Protein AF-A0A9E1B2B5-F1 (afdb_monomer)

Foldseek 3Di:
DVVVLVVVVVCCVVPAQDKDKDKDFPVPVVVVVVVVVVQKDFDDDWDWDQDPVGITTITIIIHGGDD

Sequence (67 aa):
MVQLNLEIVLSQRLYPGKPMYLEVRTWNTRAVRCYEKAGFRVVGEPVKRVTHSGEGTFYHMVRQAQG

Secondary structure (DSSP, 8-state):
-HHHHHHHHHHHHHSTTPPEEEEEETT-HHHHHHHHHTT-EE-SSPEEEEETTEEEEEEEEEEPPP-

pLDDT: mean 92.77, std 8.77, range [56.53, 98.56]

Structure (mmCIF, N/CA/C/O backbone):
data_AF-A0A9E1B2B5-F1
#
_entry.id   AF-A0A9E1B2B5-F1
#
loop_
_atom_site.group_PDB
_atom_site.id
_atom_site.type_symbol
_atom_site.label_atom_id
_atom_site.label_alt_id
_atom_site.label_comp_id
_atom_site.label_asym_id
_atom_site.label_entity_id
_atom_site.label_seq_id
_atom_site.pdbx_PDB_ins_code
_atom_site.Cartn_x
_atom_site.Cartn_y
_atom_site.Cartn_z
_atom_site.occupancy
_atom_site.B_iso_or_equiv
_atom_site.auth_seq_id
_atom_site.auth_comp_id
_atom_site.auth_asym_id
_atom_site.au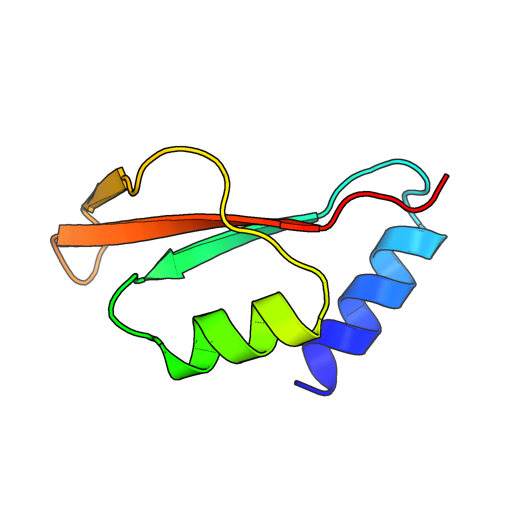th_atom_id
_atom_site.pdbx_PDB_model_num
ATOM 1 N N . MET A 1 1 ? 5.789 -12.203 9.198 1.00 61.72 1 MET A N 1
ATOM 2 C CA . MET A 1 1 ? 4.337 -11.946 9.347 1.00 61.72 1 MET A CA 1
ATOM 3 C C . MET A 1 1 ? 3.958 -11.666 10.798 1.00 61.72 1 MET A C 1
ATOM 5 O O . MET A 1 1 ? 3.260 -10.692 11.015 1.00 61.72 1 MET A O 1
ATOM 9 N N . VAL A 1 2 ? 4.458 -12.435 11.780 1.00 60.09 2 VAL A N 1
ATOM 10 C CA . VAL A 1 2 ? 4.186 -12.200 13.219 1.00 60.09 2 VAL A CA 1
ATOM 11 C C . VAL A 1 2 ? 4.495 -10.758 13.655 1.00 60.09 2 VAL A C 1
ATOM 13 O O . VAL A 1 2 ? 3.659 -10.131 14.292 1.00 60.09 2 VAL A O 1
ATOM 16 N N . GLN A 1 3 ? 5.633 -10.198 13.229 1.00 75.56 3 GLN A N 1
ATOM 17 C CA . GLN A 1 3 ? 6.023 -8.829 13.591 1.00 75.56 3 GLN A CA 1
ATOM 18 C C . GLN A 1 3 ? 5.085 -7.743 13.025 1.00 75.56 3 GLN A C 1
ATOM 20 O O . GLN A 1 3 ? 4.705 -6.832 13.751 1.00 75.56 3 GLN A O 1
ATOM 25 N N . LEU A 1 4 ? 4.615 -7.896 11.779 1.00 83.69 4 LEU A N 1
ATOM 26 C CA . LEU A 1 4 ? 3.681 -6.951 11.149 1.00 83.69 4 LEU A CA 1
ATOM 27 C C . LEU A 1 4 ? 2.343 -6.872 11.903 1.00 83.69 4 LEU A C 1
ATOM 29 O O . LEU A 1 4 ? 1.773 -5.796 12.044 1.00 83.69 4 LEU A O 1
ATOM 33 N N . ASN A 1 5 ? 1.840 -8.000 12.408 1.00 85.75 5 ASN A N 1
ATOM 34 C CA . ASN A 1 5 ? 0.574 -8.012 13.143 1.00 85.75 5 ASN A CA 1
ATOM 35 C C . ASN A 1 5 ? 0.671 -7.231 14.460 1.00 85.75 5 ASN A C 1
ATOM 37 O O . ASN A 1 5 ? -0.267 -6.520 14.811 1.00 85.75 5 ASN A O 1
ATOM 41 N N . LEU A 1 6 ? 1.802 -7.326 15.166 1.00 90.06 6 LEU A N 1
ATOM 42 C CA . LEU A 1 6 ? 2.029 -6.539 16.378 1.00 90.06 6 LEU A CA 1
ATOM 43 C C . LEU A 1 6 ? 2.086 -5.038 16.062 1.00 90.06 6 LEU A C 1
ATOM 45 O O . LEU A 1 6 ? 1.448 -4.246 16.751 1.00 90.06 6 LEU A O 1
ATOM 49 N N . GLU A 1 7 ? 2.794 -4.651 15.000 1.00 91.31 7 GLU A N 1
ATOM 50 C CA . GLU A 1 7 ? 2.871 -3.253 14.555 1.00 91.31 7 GLU A CA 1
ATOM 51 C C . GLU A 1 7 ? 1.491 -2.689 14.194 1.00 91.31 7 GLU A C 1
ATOM 53 O O . GLU A 1 7 ? 1.173 -1.563 14.572 1.00 91.31 7 GLU A O 1
ATOM 58 N N . ILE A 1 8 ? 0.637 -3.483 13.538 1.00 92.25 8 ILE A N 1
ATOM 59 C CA . ILE A 1 8 ? -0.750 -3.105 13.238 1.00 92.25 8 ILE A CA 1
ATOM 60 C C . ILE A 1 8 ? -1.541 -2.845 14.522 1.00 92.25 8 ILE A C 1
ATOM 62 O O . ILE A 1 8 ? -2.190 -1.805 14.641 1.00 92.25 8 ILE A O 1
ATOM 66 N N . VAL A 1 9 ? -1.472 -3.762 15.491 1.00 92.69 9 VAL A N 1
ATOM 67 C CA . VAL A 1 9 ? -2.190 -3.629 16.768 1.00 92.69 9 VAL A CA 1
ATOM 68 C C . VAL A 1 9 ? -1.720 -2.388 17.530 1.00 92.69 9 VAL A C 1
ATOM 70 O O . VAL A 1 9 ? -2.540 -1.617 18.030 1.00 92.69 9 VAL A O 1
ATOM 73 N N . LEU A 1 10 ? -0.407 -2.155 17.592 1.00 93.56 10 LEU A N 1
ATOM 74 C CA . LEU A 1 10 ? 0.157 -0.975 18.248 1.00 93.56 10 LEU A CA 1
ATOM 75 C C . LEU A 1 10 ? -0.232 0.316 17.527 1.00 93.56 10 LEU A C 1
ATOM 77 O O . LEU A 1 10 ? -0.624 1.276 18.184 1.00 93.56 10 LEU A O 1
ATOM 81 N N . SER A 1 11 ? -0.175 0.336 16.194 1.00 93.19 11 SER A N 1
ATOM 82 C CA . SER A 1 11 ? -0.570 1.495 15.393 1.00 93.19 11 SER A CA 1
ATOM 83 C C . SER A 1 11 ? -2.034 1.864 15.630 1.00 93.19 11 SER A C 1
ATOM 85 O O . SER A 1 11 ? -2.316 3.028 15.901 1.00 93.19 11 SER A O 1
ATOM 87 N N . GLN A 1 12 ? -2.944 0.885 15.622 1.00 92.06 12 GLN A N 1
ATOM 88 C CA . GLN A 1 12 ? -4.363 1.117 15.904 1.00 92.06 12 GLN A CA 1
ATOM 89 C C . GLN A 1 12 ? -4.599 1.638 17.326 1.00 92.06 12 GLN A C 1
ATOM 91 O O . GLN A 1 12 ? -5.443 2.507 17.525 1.00 92.06 12 GLN A O 1
ATOM 96 N N . ARG A 1 13 ? -3.848 1.133 18.313 1.00 93.69 13 ARG A N 1
ATOM 97 C CA . ARG A 1 13 ? -3.985 1.544 19.716 1.00 93.69 13 ARG A CA 1
ATOM 98 C C . ARG A 1 13 ? -3.427 2.941 19.987 1.00 93.69 13 ARG A C 1
ATOM 100 O O . ARG A 1 13 ? -4.028 3.695 20.743 1.00 93.69 13 ARG A O 1
ATOM 107 N N . LEU A 1 14 ? -2.258 3.258 19.435 1.00 95.12 14 LEU A N 1
ATOM 108 C CA . LEU A 1 14 ? -1.549 4.514 19.703 1.00 95.12 14 LEU A CA 1
ATOM 109 C C . LEU A 1 14 ? -2.024 5.656 18.802 1.00 95.12 14 LEU A C 1
ATOM 111 O O . LEU A 1 14 ? -1.954 6.819 19.194 1.00 95.12 14 LEU A O 1
ATOM 115 N N . TYR A 1 15 ? -2.508 5.330 17.604 1.00 93.62 15 TYR A N 1
ATOM 116 C CA . TYR A 1 15 ? -2.933 6.293 16.595 1.00 93.62 15 TYR A CA 1
ATOM 117 C C . TYR A 1 15 ? -4.261 5.874 15.951 1.00 93.62 15 TYR A C 1
ATOM 119 O O . TYR A 1 15 ? -4.314 5.641 14.737 1.00 93.62 15 TYR A O 1
ATOM 127 N N . PRO A 1 16 ? -5.346 5.779 16.740 1.00 90.88 16 PRO A N 1
ATOM 128 C CA . PRO A 1 16 ? -6.662 5.472 16.198 1.00 90.88 16 PRO A CA 1
ATOM 129 C C . PRO A 1 16 ? -7.026 6.481 15.100 1.00 90.88 16 PRO A C 1
ATOM 131 O O . PRO A 1 16 ? -6.731 7.673 15.202 1.00 90.88 16 PRO A O 1
ATOM 134 N N . GLY A 1 17 ? -7.607 5.992 14.005 1.00 91.19 17 GLY A N 1
ATOM 135 C CA . GLY A 1 17 ? -7.949 6.812 12.839 1.00 91.19 17 GLY A CA 1
ATOM 136 C C . GLY A 1 17 ? -6.806 7.077 11.848 1.00 91.19 17 GLY A C 1
ATOM 137 O O . GLY A 1 17 ? -7.083 7.540 10.742 1.00 91.19 17 GLY A O 1
ATOM 138 N N . LYS A 1 18 ? -5.540 6.751 12.162 1.00 94.12 18 LYS A N 1
ATOM 139 C CA . LYS A 1 18 ? -4.439 6.899 11.192 1.00 94.12 18 LYS A CA 1
ATOM 140 C C . LYS A 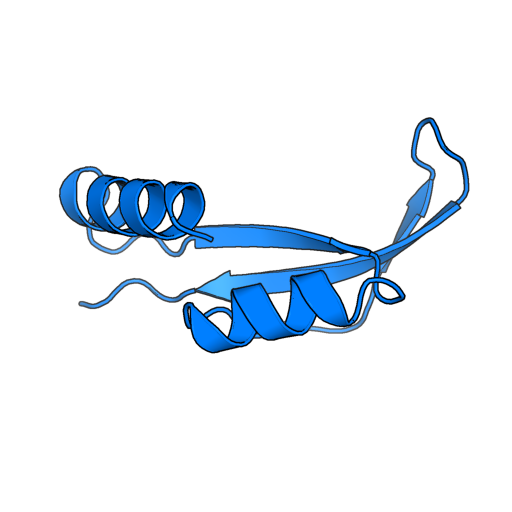1 18 ? -4.250 5.634 10.344 1.00 94.12 18 LYS A C 1
ATOM 142 O O . LYS A 1 18 ? -4.018 4.562 10.905 1.00 94.12 18 LYS A O 1
ATOM 147 N N . PRO A 1 19 ? -4.317 5.726 9.004 1.00 95.25 19 PRO A N 1
ATOM 148 C CA . PRO A 1 19 ? -4.003 4.596 8.142 1.00 95.25 19 PRO A CA 1
ATOM 149 C C . PRO A 1 19 ? -2.503 4.275 8.192 1.00 95.25 19 PRO A C 1
ATOM 151 O O . PRO A 1 19 ? -1.667 5.158 8.386 1.00 95.25 19 PRO A O 1
ATOM 154 N N . MET A 1 20 ? -2.157 3.008 7.972 1.00 96.25 20 MET A N 1
ATOM 155 C CA . MET A 1 20 ? -0.765 2.581 7.812 1.00 96.25 20 MET A CA 1
ATOM 156 C C . MET A 1 20 ? -0.386 2.560 6.335 1.00 96.25 20 MET A C 1
ATOM 158 O O . MET A 1 20 ? -1.194 2.162 5.495 1.00 96.25 20 MET A O 1
ATOM 162 N N . TYR A 1 21 ? 0.858 2.926 6.035 1.00 96.62 21 TYR A N 1
ATOM 163 C CA . TYR A 1 21 ? 1.408 2.997 4.684 1.00 96.62 21 TYR A CA 1
ATOM 164 C C . TYR A 1 21 ? 2.733 2.242 4.593 1.00 96.62 21 TYR A C 1
ATOM 166 O O . TYR A 1 21 ? 3.546 2.301 5.516 1.00 96.62 21 TYR A O 1
ATOM 174 N N . LEU A 1 22 ? 2.964 1.574 3.464 1.00 96.69 22 LEU A N 1
ATOM 175 C CA . LEU A 1 22 ? 4.262 1.012 3.106 1.00 96.69 22 LEU A CA 1
ATOM 176 C C . LEU A 1 22 ? 4.482 1.036 1.592 1.00 96.69 22 LEU A C 1
ATOM 178 O O . LEU A 1 22 ? 3.531 1.053 0.809 1.00 96.69 22 LEU A O 1
ATOM 182 N N . GLU A 1 23 ? 5.750 0.970 1.192 1.00 96.81 23 GLU A N 1
ATOM 183 C CA . GLU A 1 23 ? 6.160 0.725 -0.191 1.00 96.81 23 GLU A CA 1
ATOM 184 C C . GLU A 1 23 ? 6.726 -0.692 -0.317 1.00 96.81 23 GLU A C 1
ATOM 186 O O . GLU A 1 23 ? 7.520 -1.139 0.513 1.00 96.81 23 GLU A O 1
ATOM 191 N N . VAL A 1 24 ? 6.345 -1.410 -1.373 1.00 96.88 24 VAL A N 1
ATOM 192 C CA . VAL A 1 24 ? 6.862 -2.756 -1.657 1.00 96.88 24 VAL A CA 1
ATOM 193 C C . VAL A 1 24 ? 7.234 -2.878 -3.126 1.00 96.88 24 VAL A C 1
ATOM 195 O O . VAL A 1 24 ? 6.492 -2.441 -4.002 1.00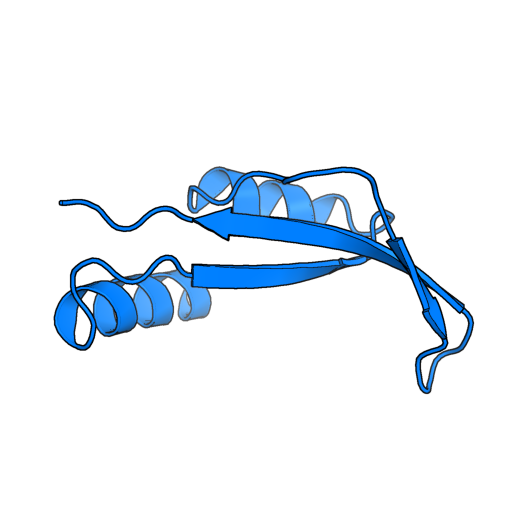 96.88 24 VAL A O 1
ATOM 198 N N . ARG A 1 25 ? 8.393 -3.481 -3.421 1.00 97.06 25 ARG A N 1
ATOM 199 C CA . ARG A 1 25 ? 8.812 -3.741 -4.806 1.00 97.06 25 ARG A CA 1
ATOM 200 C C . ARG A 1 25 ? 7.794 -4.648 -5.499 1.00 97.06 25 ARG A C 1
ATOM 202 O O . ARG A 1 25 ? 7.460 -5.704 -4.963 1.00 97.06 25 ARG A O 1
ATOM 209 N N . THR A 1 26 ? 7.352 -4.267 -6.698 1.00 97.69 26 THR A N 1
ATOM 210 C CA . THR A 1 26 ? 6.259 -4.955 -7.415 1.00 97.69 26 THR A CA 1
ATOM 211 C C . THR A 1 26 ? 6.573 -6.416 -7.726 1.00 97.69 26 THR A C 1
ATOM 213 O O . THR A 1 26 ? 5.680 -7.261 -7.708 1.00 97.69 26 THR A O 1
ATOM 216 N N . TRP A 1 27 ? 7.850 -6.743 -7.942 1.00 96.62 27 TRP A N 1
ATOM 217 C CA . TRP A 1 27 ? 8.292 -8.111 -8.211 1.00 96.62 27 TRP A CA 1
ATOM 218 C C . TRP A 1 27 ? 8.235 -9.022 -6.977 1.00 96.62 27 TRP A C 1
ATOM 220 O O . TRP A 1 27 ? 8.237 -10.244 -7.116 1.00 96.62 27 TRP A O 1
ATOM 230 N N . ASN A 1 28 ? 8.168 -8.470 -5.759 1.00 96.50 28 ASN A N 1
ATOM 231 C CA . ASN A 1 28 ? 8.116 -9.267 -4.536 1.00 96.50 28 ASN A CA 1
ATOM 232 C C . ASN A 1 28 ? 6.676 -9.703 -4.232 1.00 96.50 28 ASN A C 1
ATOM 234 O O . ASN A 1 28 ? 6.075 -9.322 -3.225 1.00 96.50 28 ASN A O 1
ATOM 238 N N . THR A 1 29 ? 6.120 -10.541 -5.107 1.00 97.12 29 THR A N 1
ATOM 239 C CA . THR A 1 29 ? 4.737 -11.028 -5.018 1.00 97.12 29 THR A CA 1
ATOM 240 C C . THR A 1 29 ? 4.445 -11.713 -3.681 1.00 97.12 29 THR A C 1
ATOM 242 O O . THR A 1 29 ? 3.325 -11.647 -3.177 1.00 97.12 29 THR A O 1
ATOM 245 N N . ARG A 1 30 ? 5.452 -12.345 -3.061 1.00 97.25 30 ARG A N 1
ATOM 246 C CA . ARG A 1 30 ? 5.316 -12.953 -1.731 1.00 97.25 30 ARG A CA 1
ATOM 247 C C . ARG A 1 30 ? 5.020 -11.901 -0.663 1.00 97.25 30 ARG A C 1
ATOM 249 O O . ARG A 1 30 ? 4.100 -12.100 0.125 1.00 97.25 30 ARG A O 1
ATOM 256 N N . ALA A 1 31 ? 5.782 -10.809 -0.627 1.00 96.00 31 ALA A N 1
ATOM 257 C CA . ALA A 1 31 ? 5.555 -9.727 0.326 1.00 96.00 31 ALA A CA 1
ATOM 258 C C . ALA A 1 31 ? 4.213 -9.033 0.066 1.00 96.00 31 ALA A C 1
ATOM 260 O O . ALA A 1 31 ? 3.436 -8.877 1.003 1.00 96.00 31 ALA A O 1
ATOM 261 N N . VAL A 1 32 ? 3.899 -8.728 -1.200 1.00 97.31 32 VAL A N 1
ATOM 262 C CA . VAL A 1 32 ? 2.610 -8.135 -1.603 1.00 97.31 32 VAL 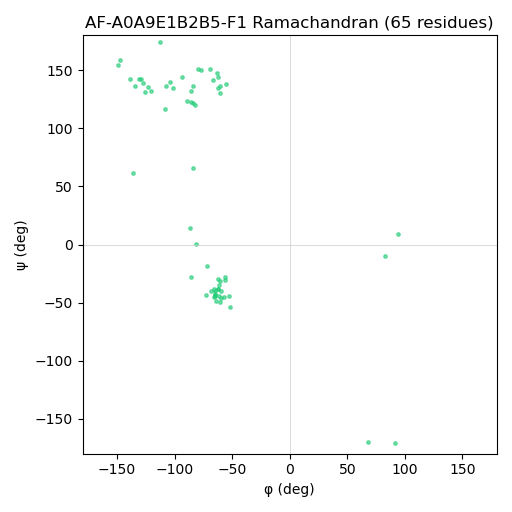A CA 1
ATOM 263 C C . VAL A 1 32 ? 1.439 -8.951 -1.049 1.00 97.31 32 VAL A C 1
ATOM 265 O O . VAL A 1 32 ? 0.632 -8.422 -0.289 1.00 97.31 32 VAL A O 1
ATOM 268 N N . ARG A 1 33 ? 1.408 -10.267 -1.302 1.00 97.19 33 ARG A N 1
ATOM 269 C CA . ARG A 1 33 ? 0.342 -11.154 -0.801 1.00 97.19 33 ARG A CA 1
ATOM 270 C C . ARG A 1 33 ? 0.264 -11.208 0.726 1.00 97.19 33 ARG A C 1
ATOM 272 O O . ARG A 1 33 ? -0.822 -11.354 1.283 1.00 97.19 33 ARG A O 1
ATOM 279 N N . CYS A 1 34 ? 1.397 -11.125 1.425 1.00 96.00 34 CYS A N 1
ATOM 280 C CA . CYS A 1 34 ? 1.406 -11.054 2.888 1.00 96.00 34 CYS A CA 1
ATOM 281 C C . CYS A 1 34 ? 0.757 -9.759 3.393 1.00 96.00 34 CYS A C 1
ATOM 283 O O . CYS A 1 34 ? -0.027 -9.809 4.338 1.00 96.00 34 CYS A O 1
ATOM 285 N N . TYR A 1 35 ? 1.052 -8.620 2.762 1.00 96.75 35 TYR A N 1
ATOM 286 C CA . TYR A 1 35 ? 0.454 -7.336 3.125 1.00 96.75 35 TYR A CA 1
ATOM 287 C C . TYR A 1 35 ? -1.039 -7.287 2.787 1.00 96.75 35 TYR A C 1
ATOM 289 O O . TYR A 1 35 ? -1.831 -6.838 3.614 1.00 96.75 35 TYR A O 1
ATOM 297 N N . GLU A 1 36 ? -1.452 -7.837 1.643 1.00 97.06 36 GLU A N 1
ATOM 298 C CA . GLU A 1 36 ? -2.871 -7.974 1.285 1.00 97.06 36 GLU A C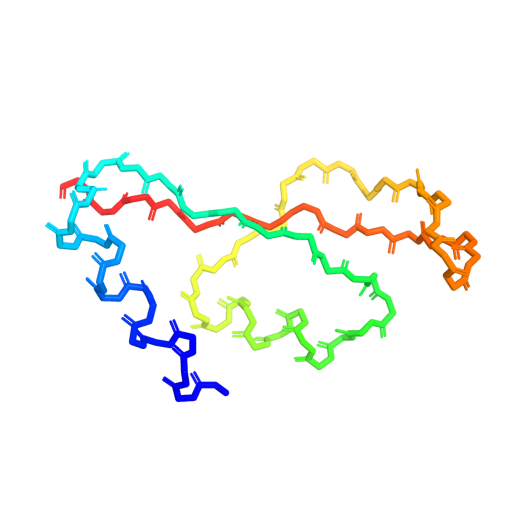A 1
ATOM 299 C C . GLU A 1 36 ? -3.653 -8.772 2.331 1.00 97.06 36 GLU A C 1
ATOM 301 O O . GLU A 1 36 ? -4.715 -8.339 2.780 1.00 97.06 36 GLU A O 1
ATOM 306 N N . LYS A 1 37 ? -3.102 -9.905 2.789 1.00 95.62 37 LYS A N 1
ATOM 307 C CA . LYS A 1 37 ? -3.696 -10.709 3.871 1.00 95.62 37 LYS A CA 1
ATOM 308 C C . LYS A 1 37 ? -3.783 -9.957 5.200 1.00 95.62 37 LYS A C 1
ATOM 310 O O . LYS A 1 37 ? -4.688 -10.224 5.981 1.00 95.62 37 LYS A O 1
ATOM 315 N N . ALA A 1 38 ? -2.869 -9.022 5.453 1.00 94.19 38 ALA A N 1
ATOM 316 C CA . ALA A 1 38 ? -2.886 -8.160 6.634 1.00 94.19 38 ALA A CA 1
ATOM 317 C C . ALA A 1 38 ? -3.845 -6.953 6.501 1.00 94.19 38 ALA A C 1
ATO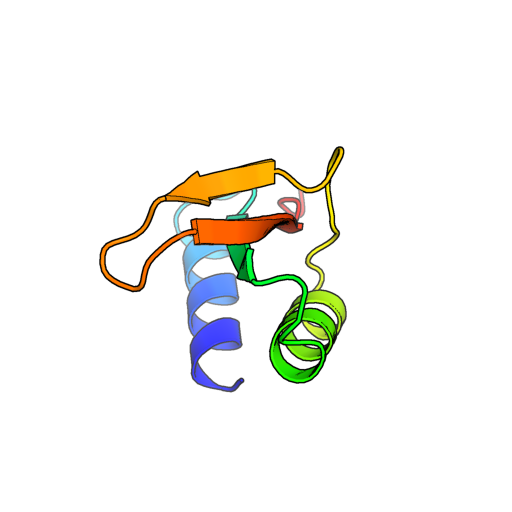M 319 O O . ALA A 1 38 ? -3.967 -6.147 7.429 1.00 94.19 38 ALA A O 1
ATOM 320 N N . GLY A 1 39 ? -4.545 -6.827 5.368 1.00 95.69 39 GLY A N 1
ATOM 321 C CA . GLY A 1 39 ? -5.541 -5.785 5.112 1.00 95.69 39 GLY A CA 1
ATOM 322 C C . GLY A 1 39 ? -5.004 -4.551 4.386 1.00 95.69 39 GLY A C 1
ATOM 323 O O . GLY A 1 39 ? -5.729 -3.565 4.269 1.00 95.69 39 GLY A O 1
ATOM 324 N N . PHE A 1 40 ? -3.765 -4.583 3.893 1.00 97.25 40 PHE A N 1
ATOM 325 C CA . PHE A 1 40 ? -3.257 -3.532 3.016 1.00 97.25 40 PHE A CA 1
ATOM 326 C C . PHE A 1 40 ? -3.809 -3.690 1.594 1.00 97.25 40 PHE A C 1
ATOM 328 O O . PHE A 1 40 ? -4.060 -4.799 1.125 1.00 97.25 40 PHE A O 1
ATOM 335 N N . ARG A 1 41 ? -3.961 -2.579 0.875 1.00 98.12 41 ARG A N 1
ATOM 336 C CA . ARG A 1 41 ? -4.366 -2.541 -0.535 1.00 98.12 41 ARG A CA 1
ATOM 337 C C . ARG A 1 41 ? -3.420 -1.653 -1.321 1.00 98.12 41 ARG A C 1
ATOM 339 O O . ARG A 1 41 ? -3.003 -0.623 -0.800 1.00 98.12 41 ARG A O 1
ATOM 346 N N . VAL A 1 42 ? -3.104 -2.045 -2.553 1.00 98.12 42 VAL A N 1
ATOM 347 C CA . VAL A 1 42 ? -2.394 -1.166 -3.489 1.00 98.12 42 VAL A CA 1
ATOM 348 C C . VAL A 1 42 ? -3.260 0.065 -3.759 1.00 98.12 42 VAL A C 1
ATOM 350 O O . VAL A 1 42 ? -4.467 -0.066 -3.962 1.00 98.12 42 VAL A O 1
ATOM 353 N N . VAL A 1 43 ? -2.652 1.247 -3.737 1.00 97.81 43 VAL A N 1
ATOM 354 C CA . VAL A 1 43 ? -3.308 2.518 -4.051 1.00 97.81 43 VAL A CA 1
ATOM 355 C C . VAL A 1 43 ? -2.539 3.247 -5.147 1.00 97.81 43 VAL A C 1
ATOM 357 O O . VAL A 1 43 ? -1.323 3.408 -5.060 1.00 97.81 43 VAL A O 1
ATOM 360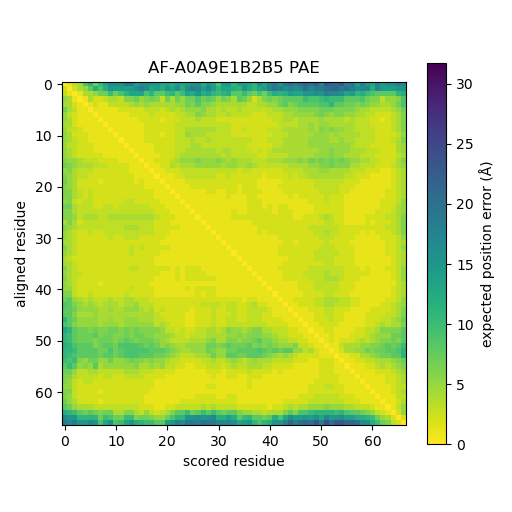 N N . GLY A 1 44 ? -3.267 3.708 -6.165 1.00 97.00 44 GLY A N 1
ATOM 361 C CA . GLY A 1 44 ? -2.684 4.381 -7.323 1.00 97.00 44 GLY A CA 1
ATOM 362 C C . GLY A 1 44 ? -1.831 3.469 -8.209 1.00 97.00 44 GLY A C 1
ATOM 363 O O . GLY A 1 44 ? -1.817 2.246 -8.061 1.00 97.00 44 GLY A O 1
ATOM 364 N N . GLU A 1 45 ? -1.129 4.100 -9.147 1.00 98.00 45 GLU A N 1
ATOM 365 C CA . GLU A 1 45 ? -0.246 3.420 -10.094 1.00 98.00 45 GLU A CA 1
ATOM 366 C C . GLU A 1 45 ? 1.117 3.079 -9.468 1.00 98.00 45 GLU A C 1
ATOM 368 O O . GLU A 1 45 ? 1.598 3.806 -8.590 1.00 98.00 45 GLU A O 1
ATOM 373 N N . PRO A 1 46 ? 1.788 2.005 -9.925 1.00 97.50 46 PRO A N 1
ATOM 374 C CA . PRO A 1 46 ? 3.141 1.694 -9.489 1.00 97.50 46 PRO A CA 1
ATOM 375 C C . PRO A 1 46 ? 4.113 2.823 -9.832 1.00 97.50 46 PRO A C 1
ATOM 377 O O . PRO A 1 46 ? 4.132 3.328 -10.955 1.00 97.50 46 PRO A O 1
ATOM 380 N N . VAL A 1 47 ? 4.983 3.174 -8.888 1.00 97.50 47 VAL A N 1
ATOM 381 C CA . VAL A 1 47 ? 5.956 4.257 -9.073 1.00 97.50 47 VAL A CA 1
ATOM 382 C C . VAL A 1 47 ? 7.351 3.710 -9.329 1.00 97.50 47 VAL A C 1
ATOM 384 O O . VAL A 1 47 ? 7.784 2.745 -8.693 1.00 97.50 47 VAL A O 1
ATOM 387 N N . LYS A 1 48 ? 8.088 4.344 -10.243 1.00 97.56 48 LYS A N 1
ATOM 388 C CA . LYS A 1 48 ? 9.521 4.092 -10.413 1.00 97.56 48 LYS A CA 1
ATOM 389 C C . LYS A 1 48 ? 10.316 4.953 -9.439 1.00 97.56 48 LYS A C 1
ATOM 391 O O . LYS A 1 48 ? 10.085 6.155 -9.341 1.00 97.56 48 LYS A O 1
ATOM 396 N N . ARG A 1 49 ? 11.270 4.346 -8.737 1.00 95.06 49 ARG A N 1
ATOM 397 C CA . ARG A 1 49 ? 12.200 5.045 -7.845 1.00 95.06 49 ARG A CA 1
ATOM 398 C C . ARG A 1 49 ? 13.603 4.480 -7.983 1.00 95.06 49 ARG A C 1
ATOM 400 O O . ARG A 1 49 ? 13.784 3.266 -8.066 1.00 95.06 49 ARG A O 1
ATOM 407 N N . VAL A 1 50 ? 14.594 5.362 -7.923 1.00 95.25 50 VAL A N 1
ATOM 408 C CA . VAL A 1 50 ? 15.993 4.971 -7.748 1.00 95.25 50 VAL A CA 1
ATOM 409 C C . VAL A 1 50 ? 16.258 4.823 -6.255 1.00 95.25 50 VAL A C 1
ATOM 411 O O . VAL A 1 50 ? 16.034 5.743 -5.474 1.00 95.25 50 VAL A O 1
ATOM 414 N N . THR A 1 51 ? 16.706 3.639 -5.859 1.00 89.75 51 THR A N 1
ATOM 415 C CA . THR A 1 51 ? 17.150 3.338 -4.492 1.00 89.75 51 THR A CA 1
ATOM 416 C C . THR A 1 51 ? 18.651 3.077 -4.492 1.00 89.75 51 THR A C 1
ATOM 418 O O . THR A 1 51 ? 19.259 2.973 -5.556 1.00 89.75 51 THR A O 1
ATOM 421 N N . HIS A 1 52 ? 19.257 2.893 -3.318 1.00 91.62 52 HIS A N 1
ATOM 422 C CA . HIS A 1 52 ? 20.665 2.489 -3.234 1.00 91.62 52 HIS A CA 1
ATOM 423 C C . HIS A 1 52 ? 20.962 1.182 -4.002 1.00 91.62 52 HIS A C 1
ATOM 425 O O . HIS A 1 52 ? 22.052 1.007 -4.529 1.00 91.62 52 HIS A O 1
ATOM 431 N N . SER A 1 53 ? 19.970 0.295 -4.144 1.00 89.31 53 SER A N 1
ATOM 432 C CA . SER A 1 53 ? 20.065 -0.942 -4.937 1.00 89.31 53 SER A CA 1
ATOM 433 C C . SER A 1 53 ? 19.723 -0.759 -6.425 1.00 89.31 53 SER A C 1
ATOM 435 O O . SER A 1 53 ? 19.445 -1.741 -7.109 1.00 89.31 53 SER A O 1
ATOM 437 N N . GLY A 1 54 ? 19.673 0.479 -6.921 1.00 93.56 54 GLY A N 1
ATOM 438 C CA . GLY A 1 54 ? 19.273 0.819 -8.287 1.00 93.56 54 GLY A CA 1
ATOM 439 C C . GLY A 1 54 ? 17.777 1.105 -8.446 1.00 93.56 54 GLY A C 1
ATOM 440 O O . GLY A 1 54 ? 17.029 1.226 -7.463 1.00 93.56 54 GLY A O 1
ATOM 441 N N . GLU A 1 55 ? 17.344 1.238 -9.704 1.00 96.69 55 GLU A N 1
ATOM 442 C CA . GLU A 1 55 ? 15.946 1.495 -10.061 1.00 96.69 55 GLU A CA 1
ATOM 443 C C . GLU A 1 55 ? 15.028 0.343 -9.612 1.00 96.69 55 GLU A C 1
ATOM 445 O O . GLU A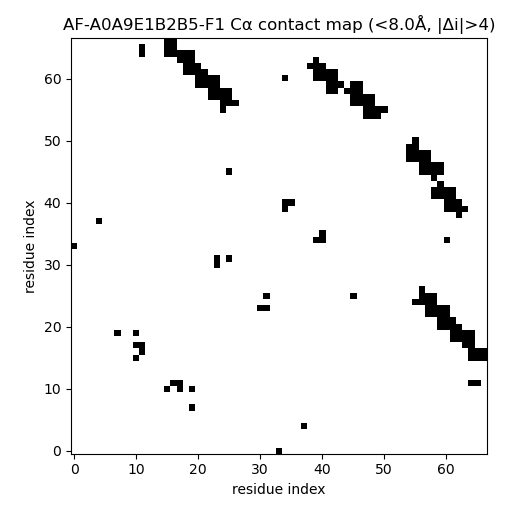 1 55 ? 15.380 -0.840 -9.594 1.00 96.69 55 GLU A O 1
ATOM 450 N N . GLY A 1 56 ? 13.820 0.690 -9.189 1.00 96.31 56 GLY A N 1
ATOM 451 C CA . GLY A 1 56 ? 12.777 -0.252 -8.835 1.00 96.31 56 GLY A CA 1
ATOM 452 C C . GLY A 1 56 ? 11.402 0.312 -9.120 1.00 96.31 56 GLY A C 1
ATOM 453 O O . GLY A 1 56 ? 11.201 1.522 -9.107 1.00 96.31 56 GLY A O 1
ATOM 454 N N . THR A 1 57 ? 10.446 -0.582 -9.346 1.00 98.06 57 THR A N 1
ATOM 455 C CA . THR A 1 57 ? 9.022 -0.243 -9.363 1.00 98.06 57 THR A CA 1
ATOM 456 C C . THR A 1 57 ? 8.397 -0.675 -8.043 1.00 98.06 57 THR A C 1
ATOM 458 O O . THR A 1 57 ? 8.663 -1.786 -7.569 1.00 98.06 57 THR A O 1
ATOM 461 N N . PHE A 1 58 ? 7.589 0.194 -7.442 1.00 98.12 58 PHE A N 1
ATOM 462 C CA . PHE A 1 58 ? 7.014 0.005 -6.115 1.00 98.12 58 PHE A CA 1
ATOM 463 C C . PHE A 1 58 ? 5.501 0.186 -6.140 1.00 98.12 58 PHE A C 1
ATOM 465 O O . PHE A 1 58 ? 4.989 1.109 -6.770 1.00 98.12 58 PHE A O 1
ATOM 472 N N . TYR A 1 59 ? 4.797 -0.679 -5.415 1.00 98.56 59 TYR A N 1
ATOM 473 C CA . TYR A 1 59 ? 3.425 -0.424 -5.008 1.00 98.56 59 TYR A CA 1
ATOM 474 C C . TYR A 1 59 ? 3.420 0.418 -3.741 1.00 98.56 59 TYR A C 1
ATOM 476 O O . TYR A 1 59 ? 4.140 0.117 -2.786 1.00 98.56 59 TYR A O 1
ATOM 484 N N . HIS A 1 60 ? 2.549 1.417 -3.718 1.00 98.38 60 HIS A N 1
ATOM 485 C CA . HIS A 1 60 ? 2.102 2.067 -2.498 1.00 98.38 60 HIS A CA 1
ATOM 486 C C . HIS A 1 60 ? 0.961 1.240 -1.920 1.00 98.38 60 HIS A C 1
ATOM 488 O O . HIS A 1 60 ? -0.033 1.008 -2.607 1.00 98.38 60 HIS A O 1
ATOM 494 N N . MET A 1 61 ? 1.099 0.762 -0.685 1.00 98.12 61 MET A N 1
ATOM 495 C CA . MET A 1 61 ? 0.067 -0.040 -0.039 1.00 98.12 61 MET A CA 1
ATOM 496 C C . MET A 1 61 ? -0.418 0.611 1.248 1.00 98.12 61 MET A C 1
ATOM 498 O O . MET A 1 61 ? 0.382 1.004 2.096 1.00 98.12 61 MET A O 1
ATOM 502 N N . VAL A 1 62 ? -1.739 0.687 1.406 1.00 97.88 62 VAL A N 1
ATOM 503 C CA . VAL A 1 62 ? -2.395 1.330 2.548 1.00 97.88 62 VAL A CA 1
ATOM 504 C C . VAL A 1 62 ? -3.322 0.355 3.258 1.00 97.88 62 VAL A C 1
ATOM 506 O O . VAL A 1 62 ? -4.110 -0.339 2.617 1.00 97.88 62 VAL A O 1
ATOM 509 N N . ARG A 1 63 ? -3.265 0.339 4.590 1.00 96.19 63 ARG A N 1
ATOM 510 C CA . ARG A 1 63 ? -4.273 -0.279 5.457 1.00 96.19 63 ARG A CA 1
ATOM 511 C C . ARG A 1 63 ? -5.051 0.832 6.149 1.00 96.19 63 ARG A C 1
ATOM 513 O O . ARG A 1 63 ? -4.472 1.595 6.920 1.00 96.19 63 ARG A O 1
ATOM 520 N N . GLN A 1 64 ? -6.349 0.918 5.872 1.00 94.69 64 GLN A N 1
ATOM 521 C CA . GLN A 1 64 ? -7.212 1.931 6.481 1.00 94.69 64 GLN A CA 1
ATOM 522 C C . GLN A 1 64 ? -7.290 1.748 8.000 1.00 94.69 64 GLN A C 1
ATOM 524 O O . GLN A 1 64 ? -7.222 0.622 8.509 1.00 94.69 64 GLN A O 1
ATOM 529 N 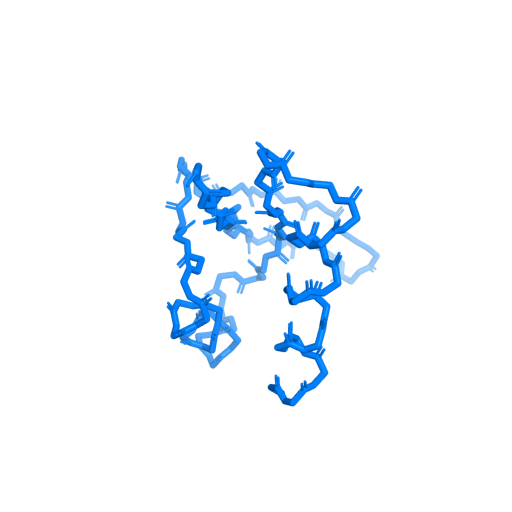N . ALA A 1 65 ? -7.433 2.857 8.723 1.00 85.94 65 ALA A N 1
ATOM 530 C CA . ALA A 1 65 ? -7.792 2.789 10.129 1.00 85.94 65 ALA A CA 1
ATOM 531 C C . ALA A 1 65 ? -9.213 2.232 10.261 1.00 85.94 65 ALA A C 1
ATOM 533 O O . ALA A 1 65 ? -10.087 2.536 9.452 1.00 85.94 65 ALA A O 1
ATOM 534 N N . GLN A 1 66 ? -9.431 1.402 11.276 1.00 69.75 66 GLN A N 1
ATOM 535 C CA . GLN A 1 66 ? -10.786 1.033 11.674 1.00 69.75 66 GLN A CA 1
ATOM 536 C C . GLN A 1 66 ? -11.290 2.177 12.556 1.00 69.75 66 GLN A C 1
ATOM 538 O O . GLN A 1 66 ? -10.603 2.532 13.518 1.00 69.75 66 GLN A O 1
ATOM 543 N N . GLY A 1 67 ? -12.379 2.815 12.121 1.00 56.53 67 GLY A N 1
ATOM 544 C CA . GLY A 1 67 ? -13.067 3.874 12.863 1.00 56.53 67 GLY A CA 1
ATOM 545 C C . GLY A 1 67 ? -13.822 3.337 14.066 1.00 56.53 67 GLY A C 1
ATOM 546 O O . GLY A 1 67 ? -14.130 2.123 14.067 1.00 56.53 67 GLY A O 1
#

Solvent-accessible surface area (backbone atoms only — not comparable to full-atom values): 3959 Å² total; per-residue (Å²): 112,74,68,60,56,53,52,52,54,50,44,50,71,79,37,65,65,53,58,47,78,50,75,44,53,63,86,44,55,69,59,53,53,52,40,42,76,74,55,30,39,78,51,85,74,71,43,80,46,79,48,98,89,42,75,45,48,28,36,42,29,40,26,76,43,74,125

Nearest PDB structures (foldseek):
  4oae-assembly1_A  TM=8.160E-01  e=1.420E-02  Pseudomonas aeruginosa PAO1
  7kwq-assembly1_A  TM=8.701E-01  e=2.228E-02  Vibrio cholerae O1 biovar El Tor str. N16961
  2i79-assembly3_D  TM=8.459E-01  e=3.278E-02  Streptococcus pneumoniae TIGR4
  7kwj-assembly1_B  TM=7.989E-01  e=4.240E-02  Vibrio cholerae O1 biovar El Tor str. N16961
  3owc-assembly2_B  TM=6.969E-01  e=1.043E-01  Pseudomonas aeruginosa PAO1

Mean predicted aligned error: 3.6 Å

Radius of gyration: 12.87 Å; Cα contacts (8 Å, |Δi|>4): 94; chains: 1; bounding box: 34×20×30 Å